Protein AF-A0A957M998-F1 (afdb_monomer_lite)

Foldseek 3Di:
DVVLLVVVCVVVVHDSVVLPNPQQVVQCQVQVDQDLVSSCVRPRQDPVSSVVCVVVSNVVSVCVVPDDDDPDDPPCPPVLVVDDPLLNLLLVLVQVVLVVVCVVVVHDSVVLPNSVLSSVCSVQLDQDLVSNCVSVRCDDVSSVVCVVVSNVSSVVSNVD

Structure (mmCIF, N/CA/C/O backbone):
data_AF-A0A957M998-F1
#
_entry.id   AF-A0A957M998-F1
#
loop_
_atom_site.group_PDB
_atom_site.id
_atom_site.type_symbol
_atom_site.label_atom_id
_atom_site.label_alt_id
_atom_site.label_comp_id
_atom_site.label_asym_id
_atom_site.label_entity_id
_atom_site.label_seq_id
_atom_site.pdbx_PDB_ins_code
_atom_site.Cartn_x
_atom_site.Cartn_y
_atom_site.Cartn_z
_atom_site.occupancy
_atom_site.B_iso_or_equiv
_atom_site.auth_seq_id
_atom_site.auth_comp_id
_atom_site.auth_asym_id
_atom_site.auth_atom_id
_atom_site.pdbx_PDB_model_num
ATOM 1 N N . LEU A 1 1 ? 14.615 0.136 -16.351 1.00 92.56 1 LEU A N 1
ATOM 2 C CA . LEU A 1 1 ? 13.399 -0.243 -17.116 1.00 92.56 1 LEU A CA 1
ATOM 3 C C . LEU A 1 1 ? 12.172 0.628 -16.826 1.00 92.56 1 LEU A C 1
ATOM 5 O O . LEU A 1 1 ? 11.751 1.322 -17.742 1.00 92.56 1 LEU A O 1
ATOM 9 N N . TRP A 1 2 ? 11.621 0.657 -15.602 1.00 93.75 2 TRP A N 1
ATOM 10 C CA . TRP A 1 2 ? 10.429 1.475 -15.283 1.00 93.75 2 TRP A CA 1
ATOM 11 C C . TRP A 1 2 ? 10.592 2.957 -15.665 1.00 93.75 2 TRP A C 1
ATOM 13 O O . TRP A 1 2 ? 9.816 3.468 -16.463 1.00 93.75 2 TRP A O 1
ATOM 23 N N . GLN A 1 3 ? 11.676 3.605 -15.216 1.00 93.56 3 GLN A N 1
ATOM 24 C CA . GLN A 1 3 ? 11.962 5.016 -15.534 1.00 93.56 3 GLN A CA 1
ATOM 25 C C . GLN A 1 3 ? 12.003 5.298 -17.045 1.00 93.56 3 GLN A C 1
ATOM 27 O O . GLN A 1 3 ? 11.470 6.301 -17.503 1.00 93.56 3 GLN A O 1
ATOM 32 N N . TRP A 1 4 ? 12.606 4.395 -17.827 1.00 95.62 4 TRP A N 1
ATOM 33 C CA . TRP A 1 4 ? 12.659 4.522 -19.285 1.00 95.62 4 TRP A CA 1
ATOM 34 C C . TRP A 1 4 ? 11.256 4.496 -19.906 1.00 95.62 4 TRP A C 1
ATOM 36 O O . TRP A 1 4 ? 10.968 5.291 -20.804 1.00 95.62 4 TRP A O 1
ATOM 46 N N . ARG A 1 5 ? 10.379 3.604 -19.428 1.00 97.38 5 ARG A N 1
ATOM 47 C CA . ARG A 1 5 ? 8.998 3.525 -19.908 1.00 97.38 5 ARG A CA 1
ATOM 48 C C . ARG A 1 5 ? 8.241 4.806 -19.589 1.00 97.38 5 ARG A C 1
ATOM 50 O O . ARG A 1 5 ? 7.596 5.332 -20.487 1.00 97.38 5 ARG A O 1
ATOM 57 N N . GLU A 1 6 ? 8.341 5.297 -18.354 1.00 96.94 6 GLU A N 1
ATOM 58 C CA . GLU A 1 6 ? 7.680 6.534 -17.922 1.00 96.94 6 GLU A CA 1
ATOM 59 C C . GLU A 1 6 ? 8.109 7.727 -18.777 1.00 96.94 6 GLU A C 1
ATOM 61 O O . GLU A 1 6 ? 7.265 8.480 -19.254 1.00 96.94 6 GLU A O 1
ATOM 66 N N . GLU A 1 7 ? 9.410 7.864 -19.038 1.00 97.06 7 GLU A N 1
ATOM 67 C CA . GLU A 1 7 ? 9.924 8.937 -19.888 1.00 97.06 7 GLU A CA 1
ATOM 68 C C . GLU A 1 7 ? 9.436 8.797 -21.333 1.00 97.06 7 GLU A C 1
ATOM 70 O O . GLU A 1 7 ? 8.888 9.735 -21.900 1.00 97.06 7 GLU A O 1
ATOM 75 N N . THR A 1 8 ? 9.531 7.595 -21.907 1.00 97.00 8 THR A N 1
ATOM 76 C CA . THR A 1 8 ? 9.065 7.326 -23.278 1.00 97.00 8 THR A CA 1
ATOM 77 C C . THR A 1 8 ? 7.563 7.580 -23.431 1.00 97.00 8 THR A C 1
ATOM 79 O O . THR A 1 8 ? 7.115 8.067 -24.467 1.00 97.00 8 THR A O 1
ATOM 82 N N . ALA A 1 9 ? 6.776 7.224 -22.417 1.00 97.19 9 ALA A N 1
ATOM 83 C CA . ALA A 1 9 ? 5.334 7.417 -22.379 1.00 97.19 9 ALA A CA 1
ATOM 84 C C . ALA A 1 9 ? 4.974 8.903 -22.307 1.00 97.19 9 ALA A C 1
ATOM 86 O O . ALA A 1 9 ? 4.155 9.367 -23.098 1.00 97.19 9 ALA A O 1
ATOM 87 N N . ARG A 1 10 ? 5.661 9.646 -21.430 1.00 97.56 10 ARG A N 1
ATOM 88 C CA . ARG A 1 10 ? 5.540 11.100 -21.290 1.00 97.56 10 ARG A CA 1
ATOM 89 C C . ARG A 1 10 ? 5.903 11.823 -22.581 1.00 97.56 10 ARG A C 1
ATOM 91 O O . ARG A 1 10 ? 5.113 12.626 -23.058 1.00 97.56 10 ARG A O 1
ATOM 98 N N . SER A 1 11 ? 7.053 11.510 -23.184 1.00 96.81 11 SER A N 1
ATOM 99 C CA . SER A 1 11 ? 7.473 12.134 -24.448 1.00 96.81 11 SER A CA 1
ATOM 100 C C . SER A 1 11 ? 6.518 11.826 -25.607 1.00 96.81 11 SER A C 1
ATOM 102 O O . SER A 1 11 ? 6.421 12.604 -26.548 1.00 96.81 11 SER A O 1
ATOM 104 N N . ALA A 1 12 ? 5.835 10.679 -25.562 1.00 93.62 12 ALA A N 1
ATOM 105 C CA . ALA A 1 12 ? 4.876 10.254 -26.578 1.00 93.62 12 ALA A CA 1
ATOM 106 C C . ALA A 1 12 ? 3.417 10.615 -26.240 1.00 93.62 12 ALA A C 1
ATOM 108 O O . ALA A 1 12 ? 2.525 10.106 -26.921 1.00 93.62 12 ALA A O 1
ATOM 109 N N . ASP A 1 13 ? 3.190 11.411 -25.188 1.00 96.69 13 ASP A N 1
ATOM 110 C CA . ASP A 1 13 ? 1.878 11.828 -24.677 1.00 96.69 13 ASP A CA 1
ATOM 111 C C . ASP A 1 13 ? 0.853 10.684 -24.619 1.00 96.69 13 ASP A C 1
ATOM 113 O O . ASP A 1 13 ? -0.230 10.709 -25.209 1.00 96.69 13 ASP A O 1
ATOM 117 N N . ARG A 1 14 ? 1.240 9.581 -23.969 1.00 96.00 14 ARG A N 1
ATOM 118 C CA . ARG A 1 14 ? 0.375 8.404 -23.859 1.00 96.00 14 ARG A CA 1
ATOM 119 C C . ARG A 1 14 ? 0.604 7.626 -22.571 1.00 96.00 14 ARG A C 1
ATOM 121 O O . ARG A 1 14 ? 1.704 7.656 -22.028 1.00 96.00 14 ARG A O 1
ATOM 128 N N . PRO A 1 15 ? -0.391 6.843 -22.117 1.00 96.81 15 PRO A N 1
ATOM 129 C CA . PRO A 1 15 ? -0.233 6.000 -20.940 1.00 96.81 15 PRO A CA 1
ATOM 130 C C . PRO A 1 15 ? 0.946 5.010 -21.057 1.00 96.81 15 PRO A C 1
ATOM 132 O O . PRO A 1 15 ? 1.129 4.420 -22.131 1.00 96.81 15 PRO A O 1
ATOM 135 N N . PRO A 1 16 ? 1.693 4.740 -19.965 1.00 96.69 16 PRO A N 1
ATOM 136 C CA . PRO A 1 16 ? 2.875 3.870 -19.984 1.00 96.69 16 PRO A CA 1
ATOM 137 C C . PRO A 1 16 ? 2.649 2.468 -20.552 1.00 96.69 16 PRO A C 1
ATOM 139 O O . PRO A 1 16 ? 3.480 1.971 -21.315 1.00 96.69 16 PRO A O 1
ATOM 142 N N . PHE A 1 17 ? 1.500 1.849 -20.270 1.00 94.56 17 PHE A N 1
ATOM 143 C CA . PHE A 1 17 ? 1.175 0.509 -20.771 1.00 94.56 17 PHE A CA 1
ATOM 144 C C . PHE A 1 17 ? 1.085 0.440 -22.309 1.00 94.56 17 PHE A C 1
ATOM 146 O O . PHE A 1 17 ? 1.323 -0.613 -22.892 1.00 94.56 17 PHE A O 1
ATOM 153 N N . LYS A 1 18 ? 0.828 1.566 -22.999 1.00 93.56 18 LYS A N 1
ATOM 154 C CA . LYS A 1 18 ? 0.861 1.633 -24.474 1.00 93.56 18 LYS A CA 1
ATOM 155 C C . LYS A 1 18 ? 2.283 1.643 -25.050 1.00 93.56 18 LYS A C 1
ATOM 157 O O . LYS A 1 18 ? 2.447 1.484 -26.263 1.00 93.56 18 LYS A O 1
ATOM 162 N N . VAL A 1 19 ? 3.308 1.860 -24.222 1.00 95.81 19 VAL A N 1
ATOM 163 C CA . VAL A 1 19 ? 4.717 1.678 -24.601 1.00 95.81 19 VAL A CA 1
ATOM 164 C C . VAL A 1 19 ? 5.073 0.204 -24.496 1.00 95.81 19 VAL A C 1
ATOM 166 O O . VAL A 1 19 ? 5.346 -0.421 -25.520 1.00 95.81 19 VAL A O 1
ATOM 169 N N . VAL A 1 20 ? 5.006 -0.341 -23.281 1.00 96.19 20 VAL A N 1
ATOM 170 C CA . VAL A 1 20 ? 5.103 -1.772 -22.966 1.00 96.19 20 VAL A CA 1
ATOM 171 C C . VAL A 1 20 ? 4.341 -2.072 -21.672 1.00 96.19 20 VAL A C 1
ATOM 173 O O . VAL A 1 20 ? 4.329 -1.256 -20.746 1.00 96.19 20 VAL A O 1
ATOM 176 N N . ASN A 1 21 ? 3.737 -3.257 -21.590 1.00 95.69 21 ASN A N 1
ATOM 177 C CA . ASN A 1 21 ? 3.014 -3.706 -20.398 1.00 95.69 21 ASN A CA 1
ATOM 178 C C . ASN A 1 21 ? 3.962 -4.035 -19.235 1.00 95.69 21 ASN A C 1
ATOM 180 O O . ASN A 1 21 ? 5.147 -4.306 -19.438 1.00 95.69 21 ASN A O 1
ATOM 184 N N . ASP A 1 22 ? 3.422 -4.054 -18.014 1.00 96.50 22 ASP A N 1
ATOM 185 C CA . ASP A 1 22 ? 4.179 -4.404 -16.804 1.00 96.50 22 ASP A CA 1
ATOM 186 C C . ASP A 1 22 ? 4.787 -5.810 -16.889 1.00 96.50 22 ASP A C 1
ATOM 188 O O . ASP A 1 22 ? 5.946 -5.998 -16.526 1.00 96.50 22 ASP A O 1
ATOM 192 N N . SER A 1 23 ? 4.060 -6.779 -17.455 1.00 96.25 23 SER A N 1
ATOM 193 C CA . SER A 1 23 ? 4.560 -8.146 -17.655 1.00 96.25 23 SER A CA 1
ATOM 194 C C . SER A 1 23 ? 5.835 -8.189 -18.497 1.00 96.25 23 SER A C 1
ATOM 196 O O . SER A 1 23 ? 6.754 -8.937 -18.184 1.00 96.25 23 SER A O 1
ATOM 198 N N . VAL A 1 24 ? 5.934 -7.334 -19.515 1.00 96.94 24 VAL A N 1
ATOM 199 C CA . VAL A 1 24 ? 7.122 -7.230 -20.370 1.00 96.94 24 VAL A CA 1
ATOM 200 C C . VAL A 1 24 ? 8.290 -6.609 -19.605 1.00 96.94 24 VAL A C 1
ATOM 202 O O . VAL A 1 24 ? 9.426 -7.049 -19.762 1.00 96.94 24 VAL A O 1
ATOM 205 N N . LEU A 1 25 ? 8.036 -5.615 -18.743 1.00 96.56 25 LEU A N 1
ATOM 206 C CA . LEU A 1 25 ? 9.075 -5.063 -17.865 1.00 96.56 25 LEU A CA 1
ATOM 207 C C . LEU A 1 25 ? 9.631 -6.129 -16.913 1.00 96.56 25 LEU A C 1
ATOM 209 O O . LEU A 1 25 ? 10.849 -6.216 -16.741 1.00 96.56 25 LEU A O 1
ATOM 213 N N . VAL A 1 26 ? 8.752 -6.938 -16.317 1.00 95.94 26 VAL A N 1
ATOM 214 C CA . VAL A 1 26 ? 9.135 -8.044 -15.428 1.00 95.94 26 VAL A CA 1
ATOM 215 C C . VAL A 1 26 ? 9.929 -9.097 -16.199 1.00 95.94 26 VAL A C 1
ATOM 217 O O . VAL A 1 26 ? 11.036 -9.430 -15.783 1.00 95.94 26 VAL A O 1
ATOM 220 N N . ALA A 1 27 ? 9.431 -9.535 -17.357 1.00 96.75 27 ALA A N 1
ATOM 221 C CA . ALA A 1 27 ? 10.098 -10.527 -18.195 1.00 96.75 27 ALA A CA 1
ATOM 222 C C . ALA A 1 27 ? 11.495 -10.062 -18.635 1.00 96.75 27 ALA A C 1
ATOM 224 O O . ALA A 1 27 ? 12.464 -10.788 -18.464 1.00 96.75 27 ALA A O 1
ATOM 225 N N . MET A 1 28 ? 11.654 -8.815 -19.098 1.00 96.44 28 MET A N 1
ATOM 226 C CA . MET A 1 28 ? 12.985 -8.274 -19.419 1.00 96.44 28 MET A CA 1
ATOM 227 C C . MET A 1 28 ? 13.914 -8.223 -18.197 1.00 96.44 28 MET A C 1
ATOM 229 O O . MET A 1 28 ? 15.120 -8.407 -18.338 1.00 96.44 28 MET A O 1
ATOM 233 N N . THR A 1 29 ? 13.377 -7.962 -17.002 1.00 94.38 29 THR A N 1
ATOM 234 C CA . THR A 1 29 ? 14.173 -7.930 -15.764 1.00 94.38 29 THR A CA 1
ATOM 235 C C . THR A 1 29 ? 14.666 -9.323 -15.367 1.00 94.38 29 THR A C 1
ATOM 237 O O . THR A 1 29 ? 15.776 -9.443 -14.851 1.00 94.38 29 THR A O 1
ATOM 240 N N . GLN A 1 30 ? 13.863 -10.360 -15.611 1.00 94.94 30 GLN A N 1
ATOM 241 C CA . GLN A 1 30 ? 14.204 -11.755 -15.324 1.00 94.94 30 GLN A CA 1
ATOM 242 C C . GLN A 1 30 ? 15.153 -12.338 -16.379 1.00 94.94 30 GLN A C 1
ATOM 244 O O . GLN A 1 30 ? 16.212 -12.847 -16.030 1.00 94.94 30 GLN A O 1
ATOM 249 N N . GLU A 1 31 ? 14.807 -12.198 -17.659 1.00 95.81 31 GLU A N 1
ATOM 250 C CA . GLU A 1 31 ? 15.538 -12.795 -18.786 1.00 95.81 31 GLU A CA 1
ATOM 251 C C . GLU A 1 31 ? 16.809 -12.021 -19.168 1.00 95.81 31 GLU A C 1
ATOM 253 O O . GLU A 1 31 ? 17.679 -12.541 -19.861 1.00 95.81 31 GLU A O 1
ATOM 258 N N . GLN A 1 32 ? 16.932 -10.760 -18.735 1.00 95.44 32 GLN A N 1
ATOM 259 C CA . GLN A 1 32 ? 18.122 -9.921 -18.927 1.00 95.44 32 GLN A CA 1
ATOM 260 C C . GLN A 1 32 ? 18.672 -9.916 -20.373 1.00 95.44 32 GLN A C 1
ATOM 262 O O . GLN A 1 32 ? 19.878 -10.112 -20.573 1.00 95.44 32 GLN A O 1
ATOM 267 N N . PRO A 1 33 ? 17.841 -9.650 -21.402 1.00 97.25 33 PRO A N 1
ATOM 268 C CA . PRO A 1 33 ? 18.279 -9.726 -22.790 1.00 97.25 33 PRO A CA 1
ATOM 269 C C . PRO A 1 33 ? 19.408 -8.729 -23.086 1.00 97.25 33 PRO A C 1
ATOM 271 O O . PRO A 1 33 ? 19.436 -7.607 -22.576 1.00 97.25 33 PRO A O 1
ATOM 274 N N . GLN A 1 34 ? 20.347 -9.159 -23.929 1.00 96.81 34 GLN A N 1
ATOM 275 C CA . GLN A 1 34 ? 21.544 -8.392 -24.310 1.00 96.81 34 GLN A CA 1
ATOM 276 C C . GLN A 1 34 ? 21.521 -7.924 -25.762 1.00 96.81 34 GLN A C 1
ATOM 278 O O . GLN A 1 34 ? 22.324 -7.092 -26.174 1.00 96.81 34 GLN A O 1
ATOM 283 N N . THR A 1 35 ? 20.615 -8.485 -26.556 1.00 97.75 35 THR A N 1
ATOM 284 C CA . THR A 1 35 ? 20.550 -8.276 -27.997 1.00 97.75 35 THR A CA 1
ATOM 285 C C . THR A 1 35 ? 19.111 -8.023 -28.422 1.00 97.75 35 THR A C 1
ATOM 287 O O . THR A 1 35 ? 18.159 -8.375 -27.721 1.00 97.75 35 THR A O 1
ATOM 290 N N . LEU A 1 36 ? 18.938 -7.413 -29.596 1.00 97.50 36 LEU A N 1
ATOM 291 C CA . LEU A 1 36 ? 17.609 -7.221 -30.180 1.00 97.50 36 LEU A CA 1
ATOM 292 C C . LEU A 1 36 ? 16.926 -8.563 -30.470 1.00 97.50 36 LEU A C 1
ATOM 294 O O . LEU A 1 36 ? 15.707 -8.659 -30.377 1.00 97.50 36 LEU A O 1
ATOM 298 N N . ASP A 1 37 ? 17.691 -9.602 -30.803 1.00 97.38 37 ASP A N 1
ATOM 299 C CA . ASP A 1 37 ? 17.150 -10.945 -31.028 1.00 97.38 37 ASP A CA 1
ATOM 300 C C . ASP A 1 37 ? 16.658 -11.567 -29.720 1.00 97.38 37 ASP A C 1
ATOM 302 O O . ASP A 1 37 ? 15.548 -12.086 -29.683 1.00 97.38 37 ASP A O 1
ATOM 306 N N . ALA A 1 38 ? 17.400 -11.402 -28.619 1.00 97.12 38 ALA A N 1
ATOM 307 C CA . ALA A 1 38 ? 16.942 -11.823 -27.297 1.00 97.12 38 ALA A CA 1
ATOM 308 C C . ALA A 1 38 ? 15.680 -11.062 -26.851 1.00 97.12 38 ALA A C 1
ATOM 310 O O . ALA A 1 38 ? 14.790 -11.650 -26.244 1.00 97.12 38 ALA A O 1
ATOM 311 N N . LEU A 1 39 ? 15.548 -9.775 -27.200 1.00 97.38 39 LEU A N 1
ATOM 312 C CA . LEU A 1 39 ? 14.317 -9.021 -26.937 1.00 97.38 39 LEU A CA 1
ATOM 313 C C . LEU A 1 39 ? 13.103 -9.589 -27.681 1.00 97.38 39 LEU A C 1
ATOM 315 O O . LEU A 1 39 ? 12.012 -9.595 -27.121 1.00 97.38 39 LEU A O 1
ATOM 319 N N . ARG A 1 40 ? 13.269 -10.095 -28.909 1.00 96.75 40 ARG A N 1
ATOM 320 C CA . ARG A 1 40 ? 12.160 -10.704 -29.672 1.00 96.75 40 ARG A CA 1
ATOM 321 C C . ARG A 1 40 ? 11.626 -11.989 -29.040 1.00 96.75 40 ARG A C 1
ATOM 323 O O . ARG A 1 40 ? 10.507 -12.383 -29.346 1.00 96.75 40 ARG A O 1
ATOM 330 N N . LEU A 1 41 ? 12.397 -12.625 -28.158 1.00 96.81 41 LEU A N 1
ATOM 331 C CA . LEU A 1 41 ? 11.966 -13.813 -27.418 1.00 96.81 41 LEU A CA 1
ATOM 332 C C . LEU A 1 41 ? 11.117 -13.468 -26.183 1.00 96.81 41 LEU A C 1
ATOM 334 O O . LEU A 1 41 ? 10.491 -14.355 -25.606 1.00 96.81 41 LEU A O 1
ATOM 338 N N . ILE A 1 42 ? 11.064 -12.194 -25.776 1.00 97.31 42 IL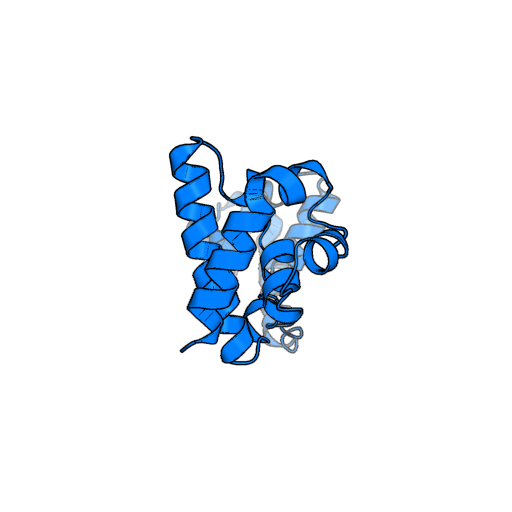E A N 1
ATOM 339 C CA . ILE A 1 42 ? 10.280 -11.761 -24.619 1.00 97.31 42 ILE A CA 1
ATOM 340 C C . ILE A 1 42 ? 8.789 -11.813 -24.954 1.00 97.31 42 ILE A C 1
ATOM 342 O O . ILE A 1 42 ? 8.286 -11.061 -25.794 1.00 97.31 42 ILE A O 1
ATOM 346 N N . GLN A 1 43 ? 8.057 -12.677 -24.250 1.00 93.25 43 GLN A N 1
ATOM 347 C CA . GLN A 1 43 ? 6.615 -12.811 -24.437 1.00 93.25 43 GLN A CA 1
ATOM 348 C C . GLN A 1 43 ? 5.887 -11.483 -24.189 1.00 93.25 43 GLN A C 1
ATOM 350 O O . GLN A 1 43 ? 6.121 -10.784 -23.203 1.00 93.25 43 GLN A O 1
ATOM 355 N N . GLY A 1 44 ? 4.972 -11.138 -25.098 1.00 92.44 44 GLY A N 1
ATOM 356 C CA . GLY A 1 44 ? 4.201 -9.894 -25.038 1.00 92.44 44 GLY A CA 1
ATOM 357 C C . GLY A 1 44 ? 4.908 -8.668 -25.626 1.00 92.44 44 GLY A C 1
ATOM 358 O O . GLY A 1 44 ? 4.312 -7.589 -25.632 1.00 92.44 44 GLY A O 1
ATOM 359 N N . LEU A 1 45 ? 6.132 -8.812 -26.146 1.00 95.25 45 LEU A N 1
ATOM 360 C CA . LEU A 1 45 ? 6.823 -7.763 -26.889 1.00 95.25 45 LEU A CA 1
ATOM 361 C C . LEU A 1 45 ? 6.692 -8.002 -28.401 1.00 95.25 45 LEU A C 1
ATOM 363 O O . LEU A 1 45 ? 7.123 -9.024 -28.922 1.00 95.25 45 LEU A O 1
ATOM 367 N N . SER A 1 46 ? 6.089 -7.054 -29.121 1.00 94.50 46 SER A N 1
ATOM 368 C CA . SER A 1 46 ? 5.948 -7.148 -30.582 1.00 94.50 46 SER A CA 1
ATOM 369 C C . SER A 1 46 ? 7.221 -6.727 -31.322 1.00 94.50 46 SER A C 1
ATOM 371 O O . SER A 1 46 ? 7.960 -5.850 -30.866 1.00 94.50 46 SER A O 1
ATOM 373 N N . ASP A 1 47 ? 7.417 -7.247 -32.536 1.00 95.06 47 ASP A N 1
ATOM 374 C CA . ASP A 1 47 ? 8.519 -6.837 -33.419 1.00 95.06 47 ASP A CA 1
ATOM 375 C C . ASP A 1 47 ? 8.550 -5.327 -33.682 1.00 95.06 47 ASP A C 1
ATOM 377 O O . ASP A 1 47 ? 9.622 -4.726 -33.776 1.00 95.06 47 ASP A O 1
ATOM 381 N N . LEU A 1 48 ? 7.382 -4.683 -33.773 1.00 94.19 48 LEU A N 1
ATOM 382 C CA . LEU A 1 48 ? 7.295 -3.232 -33.930 1.00 94.19 48 LEU A CA 1
ATOM 383 C C . LEU A 1 48 ? 7.864 -2.506 -32.705 1.00 94.19 48 LEU A C 1
ATOM 385 O O . LEU A 1 48 ? 8.587 -1.523 -32.857 1.00 94.19 48 LEU A O 1
ATOM 389 N N . GLN A 1 49 ? 7.568 -2.988 -31.495 1.00 95.31 49 GLN A N 1
ATOM 390 C CA . GLN A 1 49 ? 8.126 -2.423 -30.267 1.00 95.31 49 GLN A CA 1
ATOM 391 C C . GLN A 1 49 ? 9.634 -2.668 -30.176 1.00 95.31 49 GLN A C 1
ATOM 393 O O . GLN A 1 49 ? 10.353 -1.742 -29.810 1.00 95.31 49 GLN A O 1
ATOM 398 N N . VAL A 1 50 ? 10.136 -3.843 -30.575 1.00 97.19 50 VAL A N 1
ATOM 399 C CA . VAL A 1 50 ? 11.587 -4.107 -30.628 1.00 97.19 50 VAL A CA 1
ATOM 400 C C . VAL A 1 50 ? 12.275 -3.172 -31.621 1.00 97.19 50 VAL A C 1
ATOM 402 O O . VAL A 1 50 ? 13.284 -2.556 -31.288 1.00 97.19 50 VAL A O 1
ATOM 405 N N . ARG A 1 51 ? 11.713 -2.984 -32.819 1.00 96.62 51 ARG A N 1
ATOM 406 C CA . ARG A 1 51 ? 12.258 -2.043 -33.812 1.00 96.62 51 ARG A CA 1
ATOM 407 C C . ARG A 1 51 ? 12.241 -0.600 -33.311 1.00 96.62 51 ARG A C 1
ATOM 409 O O . ARG A 1 51 ? 13.205 0.128 -33.517 1.00 96.62 51 ARG A O 1
ATOM 416 N N . ARG A 1 52 ? 11.153 -0.183 -32.657 1.00 95.62 52 ARG A N 1
ATOM 417 C CA . ARG A 1 52 ? 10.954 1.204 -32.212 1.00 95.62 52 ARG A CA 1
ATOM 418 C C . ARG A 1 52 ? 11.740 1.554 -30.950 1.00 95.62 52 ARG A C 1
ATOM 420 O O . ARG A 1 52 ? 12.174 2.692 -30.808 1.00 95.62 52 ARG A O 1
ATOM 427 N N . TYR A 1 53 ? 11.895 0.603 -30.033 1.00 96.75 53 TYR A N 1
ATOM 428 C CA . TYR A 1 53 ? 12.376 0.858 -28.675 1.00 96.75 53 TYR A CA 1
ATOM 429 C C . TYR A 1 53 ? 13.508 -0.063 -28.215 1.00 96.75 53 TYR A C 1
ATOM 431 O O . TYR A 1 53 ? 14.080 0.188 -27.157 1.00 96.75 53 TYR A O 1
ATOM 439 N N . GLY A 1 54 ? 13.872 -1.095 -28.979 1.00 96.94 54 GLY A N 1
ATOM 440 C CA . GLY A 1 54 ? 14.784 -2.150 -28.532 1.00 96.94 54 GLY A CA 1
ATOM 441 C C . GLY A 1 54 ? 16.140 -1.633 -28.057 1.00 96.94 54 GLY A C 1
ATOM 442 O O . GLY A 1 54 ? 16.584 -1.993 -26.973 1.00 96.94 54 GLY A O 1
ATOM 443 N N . ASN A 1 55 ? 16.754 -0.693 -28.782 1.00 97.94 55 ASN A N 1
ATOM 444 C CA . ASN A 1 55 ? 18.018 -0.082 -28.346 1.00 97.94 55 ASN A CA 1
ATOM 445 C C . ASN A 1 55 ? 17.882 0.672 -27.012 1.00 97.94 55 ASN A C 1
ATOM 447 O O . ASN A 1 55 ? 18.784 0.634 -26.177 1.00 97.94 55 ASN A O 1
ATOM 451 N N . ALA A 1 56 ? 16.750 1.345 -26.789 1.00 97.44 56 ALA A N 1
ATOM 452 C CA . ALA A 1 56 ? 16.487 2.051 -25.540 1.00 97.44 56 ALA A CA 1
ATOM 453 C C . ALA A 1 56 ? 16.201 1.076 -24.383 1.00 97.44 56 ALA A C 1
ATOM 455 O O . ALA A 1 56 ? 16.654 1.310 -23.265 1.00 97.44 56 ALA A O 1
ATOM 456 N N . MET A 1 57 ? 15.526 -0.044 -24.661 1.00 97.81 57 MET A N 1
ATOM 457 C CA . MET A 1 57 ? 15.306 -1.132 -23.701 1.00 97.81 57 MET A CA 1
ATOM 458 C C . MET A 1 57 ? 16.628 -1.773 -23.267 1.00 97.81 57 MET A C 1
ATOM 460 O O . MET A 1 57 ? 16.874 -1.882 -22.068 1.00 97.81 57 MET A O 1
ATOM 464 N N . LEU A 1 58 ? 17.501 -2.129 -24.220 1.00 97.75 58 LEU A N 1
ATOM 465 C CA . LEU A 1 58 ? 18.826 -2.694 -23.934 1.00 97.75 58 LEU A CA 1
ATOM 466 C C . LEU A 1 58 ? 19.676 -1.726 -23.109 1.00 97.75 58 LEU A C 1
ATOM 468 O O . LEU A 1 58 ? 20.250 -2.118 -22.097 1.00 97.75 58 LEU A O 1
ATOM 472 N N . ARG A 1 59 ? 19.677 -0.435 -23.465 1.00 96.44 59 ARG A N 1
ATOM 473 C CA . ARG A 1 59 ? 20.355 0.599 -22.669 1.00 96.44 59 ARG A CA 1
ATOM 474 C C . ARG A 1 59 ? 19.788 0.690 -21.248 1.00 96.44 59 ARG A C 1
ATOM 476 O O . ARG A 1 59 ? 20.539 0.810 -20.287 1.00 96.44 59 ARG A O 1
ATOM 483 N N . ALA A 1 60 ? 18.467 0.636 -21.094 1.00 95.69 60 ALA A N 1
ATOM 484 C CA . ALA A 1 60 ? 17.819 0.706 -19.786 1.00 95.69 60 ALA A CA 1
ATOM 485 C C . ALA A 1 60 ? 18.061 -0.541 -18.914 1.00 95.69 60 ALA A C 1
ATOM 487 O O . ALA A 1 60 ? 17.965 -0.435 -17.688 1.00 95.69 60 ALA A O 1
ATOM 488 N N . LEU A 1 61 ? 18.331 -1.698 -19.526 1.00 95.88 61 LEU A N 1
ATOM 489 C CA . LEU A 1 61 ? 18.774 -2.919 -18.850 1.00 95.88 61 LEU A CA 1
ATOM 490 C C . LEU A 1 61 ? 20.233 -2.805 -18.410 1.00 95.8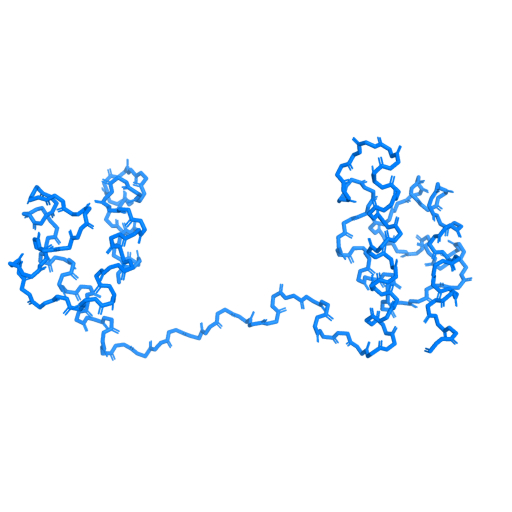8 61 LEU A C 1
ATOM 492 O O . LEU A 1 61 ? 20.530 -3.069 -17.250 1.00 95.88 61 LEU A O 1
ATOM 496 N N . ASP A 1 62 ? 21.111 -2.333 -19.293 1.00 94.81 62 ASP A N 1
ATOM 497 C CA . ASP A 1 62 ? 22.533 -2.136 -19.001 1.00 94.81 62 ASP A CA 1
ATOM 498 C C . ASP A 1 62 ? 22.763 -1.156 -17.835 1.00 94.81 62 ASP A C 1
ATOM 500 O O . ASP A 1 62 ? 23.430 -1.481 -16.849 1.00 94.81 62 ASP A O 1
ATOM 504 N N . ILE A 1 63 ? 22.077 -0.006 -17.860 1.00 92.38 63 ILE A N 1
ATOM 505 C CA . ILE A 1 63 ? 2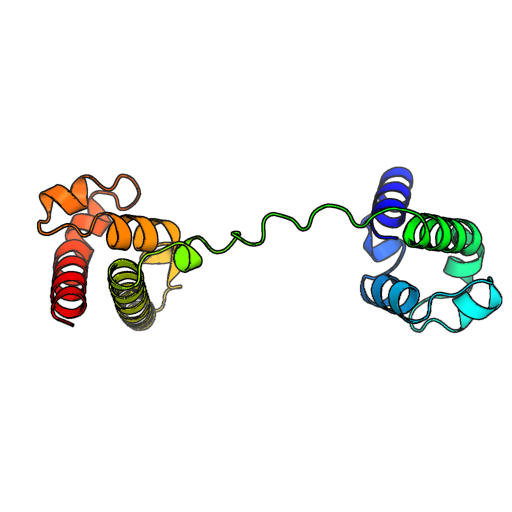2.063 0.947 -16.737 1.00 92.38 63 ILE A CA 1
ATOM 506 C C . ILE A 1 63 ? 21.553 0.276 -15.453 1.00 92.38 63 ILE A C 1
ATOM 508 O O . ILE A 1 63 ? 22.071 0.522 -14.368 1.00 92.38 63 ILE A O 1
ATOM 512 N N . GLY A 1 64 ? 20.524 -0.569 -15.555 1.00 90.81 64 GLY A N 1
ATOM 513 C CA . GLY A 1 64 ? 19.932 -1.249 -14.403 1.00 90.81 64 GLY A CA 1
ATOM 514 C C . GLY A 1 64 ? 20.868 -2.248 -13.718 1.00 90.81 64 GLY A C 1
ATOM 515 O O . GLY A 1 64 ? 20.701 -2.486 -12.528 1.00 90.81 64 GLY A O 1
ATOM 516 N N . ARG A 1 65 ? 21.851 -2.807 -14.435 1.00 90.56 65 ARG A N 1
ATOM 517 C CA . ARG A 1 65 ? 22.833 -3.753 -13.874 1.00 90.56 65 ARG A CA 1
ATOM 518 C C . ARG A 1 65 ? 23.954 -3.076 -13.108 1.00 90.56 65 ARG A C 1
ATOM 520 O O . ARG A 1 65 ? 24.509 -3.663 -12.189 1.00 90.56 65 ARG A O 1
ATOM 527 N N . THR A 1 66 ? 24.313 -1.871 -13.531 1.00 87.12 66 THR A N 1
ATOM 528 C CA . THR A 1 66 ? 25.452 -1.125 -12.985 1.00 87.12 66 THR A CA 1
ATOM 529 C C . THR A 1 66 ? 25.035 -0.148 -11.893 1.00 87.12 66 THR A C 1
ATOM 531 O O . THR A 1 66 ? 25.848 0.227 -11.050 1.00 87.12 66 THR A O 1
ATOM 534 N N . ARG A 1 67 ? 23.765 0.267 -11.878 1.00 86.44 67 ARG A N 1
ATOM 535 C CA . ARG A 1 67 ? 23.246 1.204 -10.885 1.00 86.44 67 ARG A CA 1
ATOM 536 C C . ARG A 1 67 ? 22.974 0.492 -9.552 1.00 86.44 67 ARG A C 1
ATOM 538 O O . ARG A 1 67 ? 22.344 -0.565 -9.560 1.00 86.44 67 ARG A O 1
ATOM 545 N N . PRO A 1 68 ? 23.360 1.080 -8.402 1.00 83.56 68 PRO A N 1
ATOM 546 C CA . PRO A 1 68 ? 22.928 0.565 -7.108 1.00 83.56 68 PRO A CA 1
ATOM 547 C C . PRO A 1 68 ? 21.400 0.566 -7.032 1.00 83.56 68 PRO A C 1
ATOM 549 O O . PRO A 1 68 ? 20.743 1.474 -7.561 1.00 83.56 68 PRO A O 1
ATOM 552 N N . LEU A 1 69 ? 20.836 -0.448 -6.371 1.00 78.25 69 LEU A N 1
ATOM 553 C CA . LEU A 1 69 ? 19.401 -0.493 -6.116 1.00 78.25 69 LEU A CA 1
ATOM 554 C C . LEU A 1 69 ? 18.987 0.806 -5.409 1.00 78.25 69 LEU A C 1
ATOM 556 O O . LEU A 1 69 ? 19.669 1.219 -4.465 1.00 78.25 69 LEU A O 1
ATOM 560 N N . PRO A 1 70 ? 17.906 1.476 -5.856 1.00 77.88 70 PRO A N 1
ATOM 561 C CA . PRO A 1 70 ? 17.360 2.570 -5.072 1.00 77.88 70 PRO A CA 1
ATOM 562 C C . PRO A 1 70 ? 17.018 2.037 -3.675 1.00 77.88 70 PRO A C 1
ATOM 564 O O . PRO A 1 70 ? 16.680 0.852 -3.552 1.00 77.88 70 PRO A O 1
ATOM 567 N N . PRO A 1 71 ? 17.097 2.878 -2.628 1.00 78.81 71 PRO A N 1
ATOM 568 C CA . PRO A 1 71 ? 16.599 2.472 -1.326 1.00 78.81 71 PRO A CA 1
ATOM 569 C C . PRO A 1 71 ? 15.168 1.979 -1.514 1.00 78.81 71 PRO A C 1
ATOM 571 O O . PRO A 1 71 ? 14.376 2.605 -2.230 1.00 78.81 71 PRO A O 1
ATOM 574 N N . LEU A 1 72 ? 14.861 0.823 -0.925 1.00 72.56 72 LEU A N 1
ATOM 575 C CA . LEU A 1 72 ? 13.484 0.361 -0.890 1.00 72.56 72 LEU A CA 1
ATOM 576 C C . LEU A 1 72 ? 12.648 1.500 -0.291 1.00 72.56 72 LEU A C 1
ATOM 578 O O . LEU A 1 72 ? 13.096 2.111 0.685 1.00 72.56 72 LEU A O 1
ATOM 582 N N . PRO A 1 73 ? 11.474 1.829 -0.865 1.00 67.81 73 PRO A N 1
ATOM 583 C CA . PRO A 1 73 ? 10.548 2.711 -0.169 1.00 67.81 73 PRO A CA 1
ATOM 584 C C . PRO A 1 73 ? 10.372 2.153 1.243 1.00 67.81 73 PRO A C 1
ATOM 586 O O . PRO A 1 73 ? 10.256 0.933 1.375 1.00 67.81 73 PRO A O 1
ATOM 589 N N . ASN A 1 74 ? 10.448 3.018 2.264 1.00 63.78 74 ASN A N 1
ATOM 590 C CA . ASN A 1 74 ? 10.475 2.609 3.669 1.00 63.78 74 ASN A CA 1
ATOM 591 C C . ASN A 1 74 ? 9.493 1.449 3.894 1.00 63.78 74 ASN A C 1
ATOM 593 O O . ASN A 1 74 ? 8.275 1.603 3.751 1.00 63.78 74 ASN A O 1
ATOM 597 N N . GLY A 1 75 ? 10.051 0.269 4.187 1.00 49.44 75 GLY A N 1
ATOM 598 C CA . GLY A 1 75 ? 9.302 -0.975 4.390 1.00 49.44 75 GLY A CA 1
ATOM 599 C C . GLY A 1 75 ? 8.308 -0.892 5.553 1.00 49.44 75 GLY A C 1
ATOM 600 O O . GLY A 1 75 ? 7.434 -1.745 5.668 1.00 49.44 75 GLY A O 1
ATOM 601 N N . ASP A 1 76 ? 8.378 0.187 6.335 1.00 49.75 76 ASP A N 1
ATOM 602 C CA . ASP A 1 76 ? 7.465 0.587 7.411 1.00 49.75 76 ASP A CA 1
ATOM 603 C C . ASP A 1 76 ? 6.080 1.042 6.922 1.00 49.75 76 ASP A C 1
ATOM 605 O O . ASP A 1 76 ? 5.291 1.601 7.678 1.00 49.75 76 ASP A O 1
ATOM 609 N N . SER A 1 77 ? 5.732 0.805 5.656 1.00 55.81 77 SER A N 1
ATOM 610 C CA . SER A 1 77 ? 4.482 1.290 5.045 1.00 55.81 77 SER A CA 1
ATOM 611 C C . SER A 1 77 ? 3.200 0.658 5.628 1.00 55.81 77 SER A C 1
ATOM 613 O O . SER A 1 77 ? 2.099 0.918 5.140 1.00 55.81 77 SER A O 1
ATOM 615 N N . ARG A 1 78 ? 3.322 -0.175 6.668 1.00 60.97 78 ARG A N 1
ATOM 616 C CA . ARG A 1 78 ? 2.228 -0.701 7.487 1.00 60.97 78 ARG A CA 1
ATOM 617 C C . ARG A 1 78 ? 2.418 -0.226 8.931 1.00 60.97 78 ARG A C 1
ATOM 619 O O . ARG A 1 78 ? 3.185 -0.846 9.669 1.00 60.97 78 ARG A O 1
ATOM 626 N N . PRO A 1 79 ? 1.749 0.866 9.343 1.00 65.94 79 PRO A N 1
ATOM 627 C CA . PRO A 1 79 ? 1.960 1.463 10.662 1.00 65.94 79 PRO A CA 1
ATOM 628 C C . PRO A 1 79 ? 1.637 0.510 11.828 1.00 65.94 79 PRO A C 1
ATOM 630 O O . PRO A 1 79 ? 2.116 0.709 12.940 1.00 65.94 79 PRO A O 1
ATOM 633 N N . ASP A 1 80 ? 0.857 -0.548 11.582 1.00 69.12 80 ASP A N 1
ATOM 634 C CA . ASP A 1 80 ? 0.555 -1.612 12.541 1.00 69.12 80 ASP A CA 1
ATOM 635 C C . ASP A 1 80 ? 1.778 -2.442 12.945 1.00 69.12 80 ASP A C 1
ATOM 637 O O . ASP A 1 80 ? 1.839 -2.906 14.080 1.00 69.12 80 ASP A O 1
ATOM 641 N N . HIS A 1 81 ? 2.781 -2.589 12.075 1.00 69.75 81 HIS A N 1
ATOM 642 C CA . HIS A 1 81 ? 3.996 -3.353 12.391 1.00 69.75 81 HIS A CA 1
ATOM 643 C C . HIS A 1 81 ? 4.918 -2.641 13.395 1.00 69.75 81 HIS A C 1
ATOM 645 O O . HIS A 1 81 ? 5.791 -3.279 13.978 1.00 69.75 81 HIS A O 1
ATOM 651 N N . MET A 1 82 ? 4.720 -1.337 13.612 1.00 75.12 82 MET A N 1
ATOM 652 C CA . MET A 1 82 ? 5.456 -0.556 14.612 1.00 75.12 82 MET A CA 1
ATOM 653 C C . MET A 1 82 ? 4.783 -0.570 15.992 1.00 75.12 82 MET A C 1
ATOM 655 O O . MET A 1 82 ? 5.318 0.004 16.939 1.00 75.12 82 MET A O 1
ATOM 659 N N . LEU A 1 83 ? 3.603 -1.185 16.125 1.00 81.69 83 LEU A N 1
ATOM 660 C CA . LEU A 1 83 ? 2.906 -1.259 17.403 1.00 81.69 83 LEU A CA 1
ATOM 661 C C . LEU A 1 83 ? 3.590 -2.246 18.348 1.00 81.69 83 LEU A C 1
ATOM 663 O O . LEU A 1 83 ? 3.869 -3.391 17.994 1.00 81.69 83 LEU A O 1
ATOM 667 N N . GLU A 1 84 ? 3.758 -1.834 19.603 1.00 85.88 84 GLU A N 1
ATOM 668 C CA . GLU A 1 84 ? 4.081 -2.771 20.673 1.00 85.88 84 GLU A CA 1
ATOM 669 C C . GLU A 1 84 ? 2.978 -3.830 20.813 1.00 85.88 84 GLU A C 1
ATOM 671 O O . GLU A 1 84 ? 1.799 -3.573 20.553 1.00 85.88 84 GLU A O 1
ATOM 676 N N . LYS A 1 85 ? 3.345 -5.026 21.285 1.00 86.69 85 LYS A N 1
ATOM 677 C CA . LYS A 1 85 ? 2.443 -6.187 21.372 1.00 86.69 85 LYS A CA 1
ATOM 678 C C . LYS A 1 85 ? 1.077 -5.887 22.029 1.00 86.69 85 LYS A C 1
ATOM 680 O O . LYS A 1 85 ? 0.069 -6.343 21.486 1.00 86.69 85 LYS A O 1
ATOM 685 N N . PRO A 1 86 ? 0.979 -5.101 23.123 1.00 90.19 86 PRO A N 1
ATOM 686 C CA . PRO A 1 86 ? -0.319 -4.739 23.696 1.00 90.19 86 PRO A CA 1
ATOM 687 C C . PRO A 1 86 ? -1.180 -3.879 22.759 1.00 90.19 86 PRO A C 1
ATOM 689 O O . PRO A 1 86 ? -2.387 -4.092 22.657 1.00 90.19 86 PRO A O 1
ATOM 692 N N . ALA A 1 87 ? -0.574 -2.923 22.052 1.00 91.69 87 ALA A N 1
ATOM 693 C CA . ALA A 1 87 ? -1.276 -2.085 21.084 1.00 91.69 87 ALA A CA 1
ATOM 694 C C . ALA A 1 87 ? -1.694 -2.891 19.846 1.00 91.69 87 ALA A C 1
ATOM 696 O O . ALA A 1 87 ? -2.816 -2.731 19.368 1.00 91.69 87 ALA A O 1
ATOM 697 N N . LEU A 1 88 ? -0.855 -3.823 19.387 1.00 92.12 88 LEU A N 1
ATOM 698 C CA . LEU A 1 88 ? -1.189 -4.731 18.290 1.00 92.12 88 LEU A CA 1
ATOM 699 C C . LEU A 1 88 ? -2.411 -5.607 18.624 1.00 92.12 88 LEU A C 1
ATOM 701 O O . LEU A 1 88 ? -3.339 -5.700 17.824 1.00 92.12 88 LEU A O 1
ATOM 705 N N . ASN A 1 89 ? -2.482 -6.159 19.841 1.00 93.25 89 ASN A N 1
ATOM 706 C CA . ASN A 1 89 ? -3.641 -6.940 20.292 1.00 93.25 89 ASN A CA 1
ATOM 707 C C . ASN A 1 89 ? -4.950 -6.129 20.250 1.00 93.25 89 ASN A C 1
ATOM 709 O O . ASN A 1 89 ? -5.994 -6.642 19.830 1.00 93.25 89 ASN A O 1
ATOM 713 N N . ARG A 1 90 ? -4.901 -4.858 20.677 1.00 95.62 90 ARG A N 1
ATOM 714 C CA . ARG A 1 90 ? -6.045 -3.935 20.603 1.00 95.62 90 ARG A CA 1
ATOM 715 C C . ARG A 1 90 ? -6.422 -3.643 19.159 1.00 95.62 90 ARG A C 1
ATOM 717 O O . ARG A 1 90 ? -7.599 -3.729 18.814 1.00 95.62 90 ARG A O 1
ATOM 724 N N . PHE A 1 91 ? -5.438 -3.369 18.309 1.00 95.31 91 PHE A N 1
ATOM 725 C CA . PHE A 1 91 ? -5.651 -3.128 16.887 1.00 95.31 91 PHE A CA 1
ATOM 726 C C . PHE A 1 91 ? -6.339 -4.318 16.199 1.00 95.31 91 PHE A C 1
ATOM 728 O O . PHE A 1 91 ? -7.352 -4.141 15.520 1.00 95.31 91 PHE A O 1
ATOM 735 N N . ASP A 1 92 ? -5.883 -5.543 16.454 1.00 94.75 92 ASP A N 1
ATOM 736 C CA . ASP A 1 92 ? -6.490 -6.756 15.900 1.00 94.75 92 ASP A CA 1
ATOM 737 C C . ASP A 1 92 ? -7.907 -7.010 16.425 1.00 94.75 92 ASP A C 1
ATOM 739 O O . ASP A 1 92 ? -8.768 -7.524 15.704 1.00 94.75 92 ASP A O 1
ATOM 743 N N . ALA A 1 93 ? -8.179 -6.677 17.690 1.00 96.25 93 ALA A N 1
ATOM 744 C CA . ALA A 1 93 ? -9.527 -6.742 18.250 1.00 96.25 93 ALA A CA 1
ATOM 745 C C . ALA A 1 93 ? -10.463 -5.724 17.582 1.00 96.25 93 ALA A C 1
ATOM 747 O O . ALA A 1 93 ? -11.567 -6.081 17.166 1.00 96.25 93 ALA A O 1
ATOM 748 N N . LEU A 1 94 ? -9.995 -4.488 17.394 1.00 97.06 94 LEU A N 1
ATOM 749 C CA . LEU A 1 94 ? -10.740 -3.435 16.710 1.00 97.06 94 LEU A CA 1
ATOM 750 C C . LEU A 1 94 ? -10.996 -3.769 15.233 1.00 97.06 94 LEU A C 1
ATOM 752 O O . LEU A 1 94 ? -12.098 -3.533 14.742 1.00 97.06 94 LEU A O 1
ATOM 756 N N . ARG A 1 95 ? -10.035 -4.375 14.521 1.00 96.62 95 ARG A N 1
ATOM 757 C CA . ARG A 1 95 ? -10.235 -4.826 13.129 1.00 96.62 95 ARG A CA 1
ATOM 758 C C . ARG A 1 95 ? -11.338 -5.872 13.018 1.00 96.62 95 ARG A C 1
ATOM 760 O O . ARG A 1 95 ? -12.148 -5.799 12.089 1.00 96.62 95 ARG A O 1
ATOM 767 N N . ARG A 1 96 ? -11.378 -6.828 13.951 1.00 97.44 96 ARG A N 1
ATOM 768 C CA . ARG A 1 96 ? -12.428 -7.856 14.011 1.00 97.44 96 ARG A CA 1
ATOM 769 C C . ARG A 1 96 ? -13.794 -7.229 14.266 1.00 97.44 96 ARG A C 1
ATOM 771 O O . ARG A 1 96 ? -14.686 -7.397 13.438 1.00 97.44 96 ARG A O 1
ATOM 778 N N . TRP A 1 97 ? -13.908 -6.405 15.309 1.00 97.75 97 TRP A N 1
ATOM 779 C CA . TRP A 1 97 ? -15.141 -5.672 15.615 1.00 97.75 97 TRP A CA 1
ATOM 780 C C . TRP A 1 97 ? -15.627 -4.822 14.427 1.00 97.75 97 TRP A C 1
ATOM 782 O O . TRP A 1 97 ? -16.806 -4.863 14.066 1.00 97.75 97 TRP A O 1
ATOM 792 N N . ARG A 1 98 ? -14.721 -4.091 13.765 1.00 98.06 98 ARG A N 1
ATOM 793 C CA . ARG A 1 98 ? -15.051 -3.262 12.598 1.00 98.06 98 ARG A CA 1
ATOM 794 C C . ARG A 1 98 ? -15.599 -4.104 11.450 1.00 98.06 98 ARG A C 1
ATOM 796 O O . ARG A 1 98 ? -16.573 -3.710 10.820 1.00 98.06 98 ARG A O 1
ATOM 803 N N . THR A 1 99 ? -14.979 -5.251 11.182 1.00 97.75 99 THR A N 1
ATOM 804 C CA . THR A 1 99 ? -15.393 -6.161 10.103 1.00 97.75 99 THR A CA 1
ATOM 805 C C . THR A 1 99 ? -16.793 -6.715 10.361 1.00 97.75 99 THR A C 1
ATOM 807 O O . THR A 1 99 ? -17.632 -6.720 9.462 1.00 97.75 99 THR A O 1
ATOM 810 N N . GLU A 1 100 ? -17.074 -7.128 11.597 1.00 97.69 100 GLU A N 1
ATOM 811 C CA . GLU A 1 100 ? -18.398 -7.603 12.014 1.00 97.69 100 GLU A CA 1
ATOM 812 C C . GLU A 1 100 ? -19.456 -6.496 11.898 1.00 97.69 100 GLU A C 1
ATOM 814 O O . GLU A 1 100 ? -20.521 -6.708 11.315 1.00 97.69 100 GLU A O 1
ATOM 819 N N . THR A 1 101 ? -19.129 -5.290 12.366 1.00 97.56 101 THR A N 1
ATOM 820 C CA . THR A 1 101 ? -20.008 -4.111 12.292 1.00 97.56 101 THR A CA 1
ATOM 821 C C . THR A 1 101 ? -20.303 -3.710 10.846 1.00 97.56 101 THR A C 1
ATOM 823 O O . THR A 1 101 ? -21.451 -3.443 10.491 1.00 97.56 101 THR A O 1
ATOM 826 N N . ALA A 1 102 ? -19.283 -3.693 9.986 1.00 97.31 102 ALA A N 1
ATOM 827 C CA . ALA A 1 102 ? -19.416 -3.359 8.572 1.00 97.31 102 ALA A CA 1
ATOM 828 C C . ALA A 1 102 ? -20.295 -4.375 7.837 1.00 97.31 102 ALA A C 1
ATOM 830 O O . ALA A 1 102 ? -21.221 -3.991 7.121 1.00 97.31 102 ALA A O 1
ATOM 831 N N . ARG A 1 103 ? -20.084 -5.669 8.112 1.00 97.75 103 ARG A N 1
ATOM 832 C CA . ARG A 1 103 ? -20.910 -6.758 7.582 1.00 97.75 103 ARG A CA 1
ATOM 833 C C . ARG A 1 103 ? -22.371 -6.621 8.004 1.00 97.75 103 ARG A C 1
ATOM 835 O O . ARG A 1 103 ? -23.246 -6.756 7.156 1.00 97.75 103 ARG A O 1
ATOM 842 N N . ALA A 1 104 ? -22.639 -6.328 9.277 1.00 97.00 104 ALA A N 1
ATOM 843 C CA . ALA A 1 104 ? -24.001 -6.137 9.778 1.00 97.00 104 ALA A CA 1
ATOM 844 C C . ALA A 1 104 ? -24.713 -4.942 9.119 1.00 97.00 104 ALA A C 1
ATOM 846 O O . ALA A 1 104 ? -25.927 -4.967 8.939 1.00 97.00 104 ALA A O 1
ATOM 847 N N . ARG A 1 105 ? -23.958 -3.908 8.733 1.00 95.50 105 ARG A N 1
ATOM 848 C CA . ARG A 1 105 ? -24.474 -2.712 8.050 1.00 95.50 105 ARG A CA 1
ATOM 849 C C . ARG A 1 105 ? -24.498 -2.824 6.523 1.00 95.50 105 ARG A C 1
ATOM 851 O O . ARG A 1 105 ? -25.045 -1.934 5.881 1.00 95.50 105 ARG A O 1
ATOM 858 N N . GLY A 1 106 ? -23.894 -3.861 5.941 1.00 96.88 106 GLY A N 1
ATOM 859 C CA . GLY A 1 106 ? -23.755 -4.001 4.489 1.00 96.88 106 GLY A CA 1
ATOM 860 C C . GLY A 1 106 ? -22.856 -2.938 3.845 1.00 96.88 106 GLY A C 1
ATOM 861 O O . GLY A 1 106 ? -23.095 -2.555 2.704 1.00 96.88 106 GLY A O 1
ATOM 862 N N . VAL A 1 107 ? -21.850 -2.437 4.570 1.00 97.12 107 VAL A N 1
ATOM 863 C CA . VAL A 1 107 ? -20.910 -1.408 4.085 1.00 97.12 107 VAL A CA 1
ATOM 864 C C . VAL A 1 107 ? -19.470 -1.916 4.112 1.00 97.12 107 VAL A C 1
ATOM 866 O O . VAL A 1 107 ? -19.166 -2.904 4.779 1.00 97.12 107 VAL A O 1
ATOM 869 N N . ASP A 1 108 ? -18.572 -1.223 3.412 1.00 96.94 108 ASP A N 1
ATOM 870 C CA . ASP A 1 108 ? -17.134 -1.485 3.506 1.00 96.94 108 ASP A CA 1
ATOM 871 C C . ASP A 1 108 ? -16.602 -1.159 4.925 1.00 96.94 108 ASP A C 1
ATOM 873 O O . ASP A 1 108 ? -17.047 -0.176 5.531 1.00 96.94 108 ASP A O 1
ATOM 877 N N . PRO A 1 109 ? -15.664 -1.949 5.487 1.00 96.44 109 PRO A N 1
ATOM 878 C CA . PRO A 1 109 ? -15.051 -1.668 6.784 1.00 96.44 109 PRO A CA 1
ATOM 879 C C . PRO A 1 109 ? -14.523 -0.241 6.954 1.00 96.44 109 PRO A C 1
ATOM 881 O O . PRO A 1 109 ? -14.724 0.342 8.022 1.00 96.44 109 PRO A O 1
ATOM 884 N N . ASP A 1 110 ? -13.912 0.352 5.930 1.00 94.19 110 ASP A N 1
ATOM 885 C CA . ASP A 1 110 ? -13.348 1.703 6.024 1.00 94.19 110 ASP A CA 1
ATOM 886 C C . ASP A 1 110 ? -14.430 2.787 6.182 1.00 94.19 110 ASP A C 1
ATOM 888 O O . ASP A 1 110 ? -14.165 3.845 6.759 1.00 94.19 110 ASP A O 1
ATOM 892 N N . ILE A 1 111 ? -15.681 2.505 5.789 1.00 94.25 111 ILE A N 1
ATOM 893 C CA . ILE A 1 111 ? -16.834 3.385 6.053 1.00 94.25 111 ILE A CA 1
ATOM 894 C C . ILE A 1 111 ? -17.172 3.419 7.545 1.00 94.25 111 ILE A C 1
ATOM 896 O O . ILE A 1 111 ? -17.578 4.462 8.065 1.00 94.25 111 ILE A O 1
ATOM 900 N N . VAL A 1 112 ? -16.995 2.298 8.253 1.00 95.75 112 VAL A N 1
ATOM 901 C CA . VAL A 1 112 ? -17.159 2.254 9.710 1.00 95.75 112 VAL A CA 1
ATOM 902 C C . VAL A 1 112 ? -16.044 3.094 10.330 1.00 95.75 112 VAL A C 1
ATOM 904 O O . VAL A 1 112 ? -16.298 4.210 10.789 1.00 95.75 112 VAL A O 1
ATOM 907 N N . LEU A 1 113 ? -14.797 2.635 10.254 1.00 95.19 113 LEU A N 1
ATOM 908 C CA . LEU A 1 113 ? -13.617 3.388 10.686 1.00 95.19 113 LEU A CA 1
ATOM 909 C C . LEU A 1 113 ? -12.430 3.042 9.770 1.00 95.19 113 LEU A C 1
ATOM 911 O O . LEU A 1 113 ? -12.189 1.855 9.558 1.00 95.19 113 LEU A O 1
ATOM 915 N N . PRO A 1 114 ? -11.639 4.006 9.274 1.00 93.62 114 PRO A N 1
ATOM 916 C CA . PRO A 1 114 ? -10.432 3.689 8.517 1.00 93.62 114 PRO A CA 1
ATOM 917 C C . PRO A 1 114 ? -9.355 3.073 9.425 1.00 93.62 114 PRO A C 1
ATOM 919 O O . PRO A 1 114 ? -9.342 3.284 10.642 1.00 93.62 114 PRO A O 1
ATOM 922 N N . ASN A 1 115 ? -8.419 2.324 8.831 1.00 92.50 115 ASN A N 1
ATOM 923 C CA . ASN A 1 115 ? -7.318 1.695 9.575 1.00 92.50 115 ASN A CA 1
ATOM 924 C C . ASN A 1 115 ? -6.497 2.707 10.396 1.00 92.50 115 ASN A C 1
ATOM 926 O O . ASN A 1 115 ? -6.069 2.369 11.495 1.00 92.50 115 ASN A O 1
ATOM 930 N N . SER A 1 116 ? -6.301 3.933 9.897 1.00 91.62 116 SER A N 1
ATOM 931 C CA . SER A 1 116 ? -5.584 4.999 10.612 1.00 91.62 116 SER A CA 1
ATOM 932 C C . SER A 1 116 ? -6.231 5.326 11.958 1.00 91.62 116 SER A C 1
ATOM 934 O O . SER A 1 116 ? -5.546 5.345 12.971 1.00 91.62 116 SER A O 1
ATOM 936 N N . THR A 1 117 ? -7.556 5.478 12.007 1.00 94.00 117 THR A N 1
ATOM 937 C CA . THR A 1 117 ? -8.272 5.734 13.264 1.00 94.00 117 THR A CA 1
ATOM 938 C C . THR A 1 117 ? -8.177 4.542 14.217 1.00 94.00 117 THR A C 1
ATOM 940 O O . THR A 1 117 ? -8.006 4.731 15.418 1.00 94.00 117 THR A O 1
ATOM 943 N N . LEU A 1 118 ? -8.239 3.304 13.706 1.00 94.75 118 LEU A N 1
ATOM 944 C CA . LEU A 1 118 ? -8.051 2.115 14.546 1.00 94.75 118 LEU A CA 1
ATOM 945 C C . LEU A 1 118 ? -6.647 2.057 15.161 1.00 94.75 118 LEU A C 1
ATOM 947 O O . LEU A 1 118 ? -6.516 1.663 16.317 1.00 94.75 118 LEU A O 1
ATOM 951 N N . LEU A 1 119 ? -5.618 2.447 14.403 1.00 92.94 119 LEU A N 1
ATOM 952 C CA . LEU A 1 119 ? -4.240 2.549 14.885 1.00 92.94 119 LEU A CA 1
ATOM 953 C C . LEU A 1 119 ? -4.123 3.592 15.997 1.00 92.94 119 LEU A C 1
ATOM 955 O O . LEU A 1 119 ? -3.612 3.265 17.065 1.00 92.94 119 LEU A O 1
ATOM 959 N N . THR A 1 120 ? -4.658 4.798 15.783 1.00 93.00 120 THR A N 1
ATOM 960 C CA . THR A 1 120 ? -4.673 5.872 16.787 1.00 93.00 120 THR A CA 1
ATOM 961 C C . THR A 1 120 ? -5.356 5.400 18.072 1.00 93.00 120 THR A C 1
ATOM 963 O O . THR A 1 120 ? -4.775 5.472 19.152 1.00 93.00 120 THR A O 1
ATOM 966 N N . ILE A 1 121 ? -6.553 4.812 17.975 1.00 94.75 121 ILE A N 1
ATOM 967 C CA . ILE A 1 121 ? -7.283 4.292 19.144 1.00 94.75 121 ILE A CA 1
ATOM 968 C C . ILE A 1 121 ? -6.488 3.178 19.839 1.00 94.75 121 ILE A C 1
ATOM 970 O O . ILE A 1 121 ? -6.399 3.150 21.066 1.00 94.75 121 ILE A O 1
ATOM 974 N N . ALA A 1 122 ? -5.889 2.259 19.078 1.00 94.19 122 ALA A N 1
ATOM 975 C CA . ALA A 1 122 ? -5.084 1.185 19.640 1.00 94.19 122 ALA A CA 1
ATOM 976 C C . ALA A 1 122 ? -3.841 1.715 20.367 1.00 94.19 122 ALA A C 1
ATOM 978 O O . ALA A 1 122 ? -3.496 1.178 21.416 1.00 94.19 122 ALA A O 1
ATOM 979 N N . GLN A 1 123 ? -3.191 2.763 19.861 1.00 92.12 123 GLN A N 1
ATOM 980 C CA . GLN A 1 123 ? -2.039 3.399 20.505 1.00 92.12 123 GLN A CA 1
ATOM 981 C C . GLN A 1 123 ? -2.441 4.147 21.779 1.00 92.12 123 GLN A C 1
ATOM 983 O O . GLN A 1 123 ? -1.869 3.886 22.834 1.00 92.12 123 GLN A O 1
ATOM 988 N N . HIS A 1 124 ? -3.457 5.010 21.696 1.00 92.19 124 HIS A N 1
ATOM 989 C CA . HIS A 1 124 ? -3.904 5.843 22.814 1.00 92.19 124 HIS A CA 1
ATOM 990 C C . HIS A 1 124 ? -4.622 5.058 23.919 1.00 92.19 124 HIS A C 1
ATOM 992 O O . HIS A 1 124 ? -4.571 5.466 25.073 1.00 92.19 124 HIS A O 1
ATOM 998 N N . ASN A 1 125 ? -5.257 3.928 23.583 1.00 93.69 125 ASN A N 1
ATOM 999 C CA . ASN A 1 125 ? -6.004 3.077 24.512 1.00 93.69 125 ASN A CA 1
ATOM 1000 C C . ASN A 1 125 ? -7.007 3.852 25.400 1.00 93.69 125 ASN A C 1
ATOM 1002 O O . ASN A 1 125 ? -6.909 3.776 26.627 1.00 93.69 125 ASN A O 1
ATOM 1006 N N . PRO A 1 126 ? -7.962 4.592 24.803 1.00 94.69 126 PRO A N 1
ATOM 1007 C CA . PRO A 1 126 ? -8.918 5.380 25.567 1.00 94.69 126 PRO A CA 1
ATOM 1008 C C . PRO A 1 126 ? -9.779 4.490 26.468 1.00 94.69 126 PRO A C 1
ATOM 1010 O O . PRO A 1 126 ? -10.241 3.417 26.070 1.00 94.69 126 PRO A O 1
ATOM 1013 N N . SER A 1 127 ? -10.010 4.970 27.683 1.00 94.44 127 SER A N 1
ATOM 1014 C CA . SER A 1 127 ? -10.768 4.297 28.738 1.00 94.4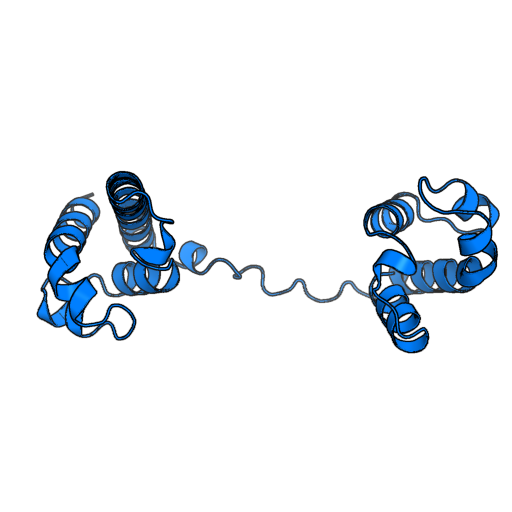4 127 SER A CA 1
ATOM 1015 C C . SER A 1 127 ? -12.154 4.909 28.971 1.00 94.44 127 SER A C 1
ATOM 1017 O O . SER A 1 127 ? -12.980 4.329 29.677 1.00 94.44 127 SER A O 1
ATOM 1019 N N . SER A 1 128 ? -12.442 6.049 28.336 1.00 94.38 128 SER A N 1
ATOM 1020 C CA . SER A 1 128 ? -13.700 6.786 28.460 1.00 94.38 128 SER A CA 1
ATOM 1021 C C . SER A 1 128 ? -14.181 7.342 27.114 1.00 94.38 128 SER A C 1
ATOM 1023 O O . SER A 1 128 ? -13.422 7.440 26.147 1.00 94.38 128 SER A O 1
ATOM 1025 N N . LEU A 1 129 ? -15.467 7.711 27.034 1.00 93.19 129 LEU A N 1
ATOM 1026 C CA . LEU A 1 129 ? -16.022 8.362 25.838 1.00 93.19 129 LEU A CA 1
ATOM 1027 C C . LEU A 1 129 ? -15.405 9.744 25.597 1.00 93.19 129 LEU A C 1
ATOM 1029 O O . LEU A 1 129 ? -15.293 10.153 24.448 1.00 93.19 129 LEU A O 1
ATOM 1033 N N . GLU A 1 130 ? -14.990 10.435 26.658 1.00 92.69 130 GLU A N 1
ATOM 1034 C CA . GLU A 1 130 ? -14.314 11.731 26.575 1.00 92.69 130 GLU A CA 1
ATOM 1035 C C . GLU A 1 130 ? -12.928 11.590 25.931 1.00 92.69 130 GLU A C 1
ATOM 1037 O O . GLU A 1 130 ? -12.621 12.285 24.964 1.00 92.69 130 GLU A O 1
ATOM 1042 N N . GLU A 1 131 ? -12.130 10.618 26.381 1.00 92.88 131 GLU A N 1
ATOM 1043 C CA . GLU A 1 131 ? -10.831 10.309 25.769 1.00 92.88 131 GLU A CA 1
ATOM 1044 C C . GLU A 1 131 ? -10.980 9.851 24.316 1.00 92.88 131 GLU A C 1
ATOM 1046 O O . GLU A 1 131 ? -10.168 10.196 23.459 1.00 92.88 131 GLU A O 1
ATOM 1051 N N . LEU A 1 132 ? -12.039 9.097 24.011 1.00 93.00 132 LEU A N 1
ATOM 1052 C CA . LEU A 1 132 ? -12.322 8.675 22.645 1.00 93.00 132 LEU A CA 1
ATOM 1053 C C . LEU A 1 132 ? -12.774 9.850 21.758 1.00 93.00 132 LEU A C 1
ATOM 1055 O O . LEU A 1 132 ? -12.424 9.893 20.581 1.00 93.00 132 LEU A O 1
ATOM 1059 N N . ALA A 1 133 ? -13.514 10.817 22.309 1.00 91.62 133 ALA A N 1
ATOM 1060 C CA . ALA A 1 133 ? -13.910 12.039 21.611 1.00 91.62 133 ALA A CA 1
ATOM 1061 C C . ALA A 1 133 ? -12.716 12.947 21.283 1.00 91.62 133 ALA A C 1
ATOM 1063 O O . ALA A 1 133 ? -12.783 13.714 20.323 1.00 91.62 133 ALA A O 1
ATOM 1064 N N . ALA A 1 134 ? -11.620 12.836 22.039 1.00 91.00 134 ALA A N 1
ATOM 1065 C CA . ALA A 1 134 ? -10.380 13.553 21.765 1.00 91.00 134 ALA A CA 1
ATOM 1066 C C . ALA A 1 134 ? -9.633 13.033 20.521 1.00 91.00 134 ALA A C 1
ATOM 1068 O O . ALA A 1 134 ? -8.702 13.698 20.076 1.00 91.00 134 ALA A O 1
ATOM 1069 N N . VAL A 1 135 ? -10.033 11.887 19.944 1.00 90.62 135 VAL A N 1
ATOM 1070 C CA . VAL A 1 135 ? -9.494 11.353 18.680 1.00 90.62 135 VAL A CA 1
ATOM 1071 C C . VAL A 1 135 ? -10.121 12.113 17.499 1.00 90.62 135 VAL A C 1
ATOM 1073 O O . VAL A 1 135 ? -11.284 11.851 17.159 1.00 90.62 135 VAL A O 1
ATOM 1076 N N . PRO A 1 136 ? -9.394 13.040 16.840 1.00 82.38 136 PRO A N 1
ATOM 1077 C CA . PRO A 1 136 ? -9.993 13.959 15.870 1.00 82.38 136 PRO A CA 1
ATOM 1078 C C . PRO A 1 136 ? -10.621 13.252 14.662 1.00 82.38 136 PRO A C 1
ATOM 1080 O O . PRO A 1 136 ? -11.601 13.732 14.096 1.00 82.38 136 PRO A O 1
ATOM 1083 N N . GLU A 1 137 ? -10.084 12.094 14.270 1.00 87.50 137 GLU A N 1
ATOM 1084 C CA . GLU A 1 137 ? -10.501 11.349 13.081 1.00 87.50 137 GLU A CA 1
ATOM 1085 C C . GLU A 1 137 ? -11.810 10.567 13.268 1.00 87.50 137 GLU A C 1
ATOM 1087 O O . GLU A 1 137 ? -12.386 10.094 12.284 1.00 87.50 137 GLU A O 1
ATOM 1092 N N . LEU A 1 138 ? -12.282 10.393 14.508 1.00 88.44 138 LEU A N 1
ATOM 1093 C CA . LEU A 1 138 ? -13.507 9.644 14.781 1.00 88.44 138 LEU A CA 1
ATOM 1094 C C . LEU A 1 138 ? -14.750 10.503 14.503 1.00 88.44 138 LEU A C 1
ATOM 1096 O O . LEU A 1 138 ? -15.667 10.062 13.810 1.00 88.44 138 LEU A O 1
ATOM 1100 N N . GLY A 1 139 ? -14.745 11.752 14.976 1.00 88.88 139 GLY A N 1
ATOM 1101 C CA . GLY A 1 139 ? -15.869 12.681 14.860 1.00 88.88 139 GLY A CA 1
ATOM 1102 C C . GLY A 1 139 ? -17.067 12.314 15.748 1.00 88.88 139 GLY A C 1
ATOM 1103 O O . GLY A 1 139 ? -17.287 11.154 16.093 1.00 88.88 139 GLY A O 1
ATOM 1104 N N . ALA A 1 140 ? -17.883 13.317 16.094 1.00 90.06 140 ALA A N 1
ATOM 1105 C CA . ALA A 1 140 ? -18.946 13.198 17.101 1.00 90.06 140 ALA A CA 1
ATOM 1106 C C . ALA A 1 140 ? -19.921 12.038 16.839 1.00 90.06 140 ALA A C 1
ATOM 1108 O O . ALA A 1 140 ? -20.154 11.213 17.718 1.00 90.06 140 ALA A O 1
ATOM 1109 N N . TRP A 1 141 ? -20.414 11.904 15.602 1.00 93.19 141 TRP A N 1
ATOM 1110 C CA . TRP A 1 141 ? -21.381 10.857 15.266 1.00 93.19 141 TRP A CA 1
ATOM 1111 C C . TRP A 1 141 ? -20.819 9.446 15.485 1.00 93.19 141 TRP A C 1
ATOM 1113 O O . TRP A 1 141 ? -21.505 8.591 16.042 1.00 93.19 141 TRP A O 1
ATOM 1123 N N . LYS A 1 142 ? -19.569 9.170 15.084 1.00 92.88 142 LYS A N 1
ATOM 1124 C CA . LYS A 1 142 ? -18.980 7.836 15.292 1.00 92.88 142 LYS A CA 1
ATOM 1125 C C . LYS A 1 142 ? -18.637 7.608 16.760 1.00 92.88 142 LYS A C 1
ATOM 1127 O O . LYS A 1 142 ? -18.781 6.482 17.223 1.00 92.88 142 LYS A O 1
ATOM 1132 N N . THR A 1 143 ? -18.241 8.643 17.498 1.00 93.31 143 THR A N 1
ATOM 1133 C CA . THR A 1 143 ? -18.043 8.545 18.950 1.00 93.31 143 THR A CA 1
ATOM 1134 C C . THR A 1 143 ? -19.341 8.161 19.655 1.00 93.31 143 THR A C 1
ATOM 1136 O O . THR A 1 143 ? -19.347 7.230 20.454 1.00 93.31 143 THR A O 1
ATOM 1139 N N . GLU A 1 144 ? -20.459 8.796 19.308 1.00 93.69 144 GLU A N 1
ATOM 1140 C CA . GLU A 1 144 ? -21.772 8.483 19.881 1.00 93.69 144 GLU A CA 1
ATOM 1141 C C . GLU A 1 144 ? -22.257 7.076 19.499 1.00 93.69 144 GLU A C 1
ATOM 1143 O O . GLU A 1 144 ? -22.718 6.320 20.352 1.00 93.69 144 GLU A O 1
ATOM 1148 N N . ASN A 1 145 ? -22.123 6.691 18.224 1.00 94.31 145 ASN A N 1
ATOM 1149 C CA . ASN A 1 145 ? -22.695 5.440 17.711 1.00 94.31 145 ASN A CA 1
ATOM 1150 C C . ASN A 1 145 ? -21.804 4.210 17.944 1.00 94.31 145 ASN A C 1
ATOM 1152 O O . ASN A 1 145 ? -22.313 3.103 18.129 1.00 94.31 145 ASN A O 1
ATOM 1156 N N . TYR A 1 146 ? -20.480 4.376 17.920 1.00 96.25 146 TYR A N 1
ATOM 1157 C CA . TYR A 1 146 ? -19.514 3.279 18.045 1.00 96.25 146 TYR A CA 1
ATOM 1158 C C . TYR A 1 146 ? -18.699 3.319 19.327 1.00 96.25 146 TYR A C 1
ATOM 1160 O O . TYR A 1 146 ? -18.139 2.289 19.704 1.00 96.25 146 TYR A O 1
ATOM 1168 N N . GLY A 1 147 ? -18.645 4.453 20.025 1.00 95.62 147 GLY A N 1
ATOM 1169 C CA . GLY A 1 147 ? -17.792 4.620 21.196 1.00 95.62 147 GLY A CA 1
ATOM 1170 C C . GLY A 1 147 ? -17.977 3.551 22.270 1.00 95.62 147 GLY A C 1
ATOM 1171 O O . GLY A 1 147 ? -16.985 2.925 22.649 1.00 95.62 147 GLY A O 1
ATOM 1172 N N . PRO A 1 148 ? -19.213 3.225 22.696 1.00 96.31 148 PRO A N 1
ATOM 1173 C CA . PRO A 1 148 ? -19.432 2.166 23.681 1.00 96.31 148 PRO A CA 1
ATOM 1174 C C . PRO A 1 148 ? -18.886 0.797 23.240 1.00 96.31 148 PRO A C 1
ATOM 1176 O O . PRO A 1 148 ? -18.334 0.047 24.044 1.00 96.31 148 PRO A O 1
ATOM 1179 N N . GLN A 1 149 ? -18.998 0.471 21.948 1.00 97.19 149 GLN A N 1
ATOM 1180 C CA . GLN A 1 149 ? -18.536 -0.802 21.387 1.00 97.19 149 GLN A CA 1
ATOM 1181 C C . GLN A 1 149 ? -17.008 -0.843 21.251 1.00 97.19 149 GLN A C 1
ATOM 1183 O O . GLN A 1 149 ? -16.385 -1.875 21.516 1.00 97.19 149 GLN A O 1
ATOM 1188 N N . ILE A 1 150 ? -16.402 0.288 20.881 1.00 96.44 150 ILE A N 1
ATOM 1189 C CA . ILE A 1 150 ? -14.950 0.471 20.814 1.00 96.44 150 ILE A CA 1
ATOM 1190 C C . ILE A 1 150 ? -14.347 0.290 22.209 1.00 96.44 150 ILE A C 1
ATOM 1192 O O . ILE A 1 150 ? -13.465 -0.551 22.379 1.00 96.44 150 ILE A O 1
ATOM 1196 N N . LEU A 1 151 ? -14.867 0.991 23.222 1.00 96.62 151 LEU A N 1
ATOM 1197 C CA . LEU A 1 151 ? -14.392 0.883 24.606 1.00 96.62 151 LEU A CA 1
ATOM 1198 C C . LEU A 1 151 ? -14.525 -0.550 25.136 1.00 96.62 151 LEU A C 1
ATOM 1200 O O . LEU A 1 151 ? -13.573 -1.103 25.684 1.00 96.62 151 LEU A O 1
ATOM 1204 N N . ALA A 1 152 ? -15.663 -1.207 24.890 1.00 96.25 152 ALA A N 1
ATOM 1205 C CA . ALA A 1 152 ? -15.847 -2.608 25.264 1.00 96.25 152 ALA A CA 1
ATOM 1206 C C . ALA A 1 152 ? -14.836 -3.544 24.573 1.00 96.25 152 ALA A C 1
ATOM 1208 O O . ALA A 1 152 ? -14.394 -4.532 25.165 1.00 96.25 152 ALA A O 1
ATOM 1209 N N . THR A 1 153 ? -14.455 -3.245 23.329 1.00 96.56 153 THR A N 1
ATOM 1210 C CA . THR A 1 153 ? -13.443 -4.005 22.581 1.00 96.56 153 THR A CA 1
ATOM 1211 C C . THR A 1 153 ? -12.045 -3.800 23.164 1.00 96.56 153 THR A C 1
ATOM 1213 O O . THR A 1 153 ? -11.309 -4.775 23.328 1.00 96.56 153 THR A O 1
ATOM 1216 N N . LEU A 1 154 ? -11.698 -2.566 23.542 1.00 95.00 154 LEU A N 1
ATOM 1217 C CA . LEU A 1 154 ? -10.418 -2.228 24.172 1.00 95.00 154 LEU A CA 1
ATOM 1218 C C . LEU A 1 154 ? -10.255 -2.910 25.532 1.00 95.00 154 LEU A C 1
ATOM 1220 O O . LEU A 1 154 ? -9.230 -3.547 25.770 1.00 95.00 154 LEU A O 1
ATOM 1224 N N . VAL A 1 155 ? -11.289 -2.875 26.380 1.00 92.94 155 VAL A N 1
ATOM 1225 C CA . VAL A 1 155 ? -11.286 -3.556 27.685 1.00 92.94 155 VAL A CA 1
ATOM 1226 C C . VAL A 1 155 ? -11.043 -5.058 27.514 1.00 92.94 155 VAL A C 1
ATOM 1228 O O . VAL A 1 155 ? -10.184 -5.628 28.179 1.00 92.94 155 VAL A O 1
ATOM 1231 N N . LYS A 1 156 ? -11.730 -5.712 26.568 1.00 89.88 156 LYS A N 1
ATOM 1232 C CA . LYS A 1 156 ? -11.532 -7.149 26.295 1.00 89.88 156 LYS A CA 1
ATOM 1233 C C . LYS A 1 156 ? -10.126 -7.479 25.788 1.00 89.88 156 LYS A C 1
ATOM 1235 O O . LYS A 1 156 ? -9.634 -8.577 26.046 1.00 89.88 156 LYS A O 1
ATOM 1240 N N . ALA A 1 157 ? -9.509 -6.569 25.040 1.00 87.00 157 ALA A N 1
ATOM 1241 C CA . ALA A 1 157 ? -8.180 -6.758 24.471 1.00 87.00 157 ALA A CA 1
ATOM 1242 C C . ALA A 1 157 ? -7.044 -6.454 25.465 1.00 87.00 157 ALA A C 1
ATOM 1244 O O . ALA A 1 157 ? -5.980 -7.050 25.338 1.00 87.00 157 ALA A O 1
ATOM 1245 N N . GLY A 1 158 ? -7.264 -5.567 26.443 1.00 71.25 158 GLY A N 1
ATOM 1246 C CA . GLY A 1 158 ? -6.281 -5.195 27.471 1.00 71.25 158 GLY A CA 1
ATOM 1247 C C . GLY A 1 158 ? -6.170 -6.161 28.657 1.00 71.25 158 GLY A C 1
ATOM 1248 O O . GLY A 1 158 ? -5.217 -6.074 29.420 1.00 71.25 158 GLY A O 1
ATOM 1249 N N . VAL A 1 159 ? -7.116 -7.093 28.812 1.00 58.56 159 VAL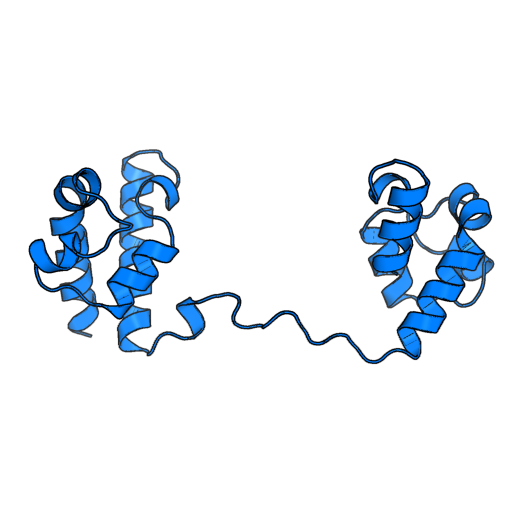 A N 1
ATOM 1250 C CA . VAL A 1 159 ? -7.129 -8.106 29.891 1.00 58.56 159 VAL A CA 1
ATOM 1251 C C . VAL A 1 159 ? -6.310 -9.365 29.520 1.00 58.56 159 VAL A C 1
ATOM 1253 O O . VAL A 1 159 ? -6.308 -10.344 30.263 1.00 58.56 159 VAL A O 1
ATOM 1256 N N . ARG A 1 160 ? -5.615 -9.373 28.372 1.00 42.50 160 ARG A N 1
ATOM 1257 C CA . ARG A 1 160 ? -4.883 -10.536 27.840 1.00 42.50 160 ARG A CA 1
ATOM 1258 C C . ARG A 1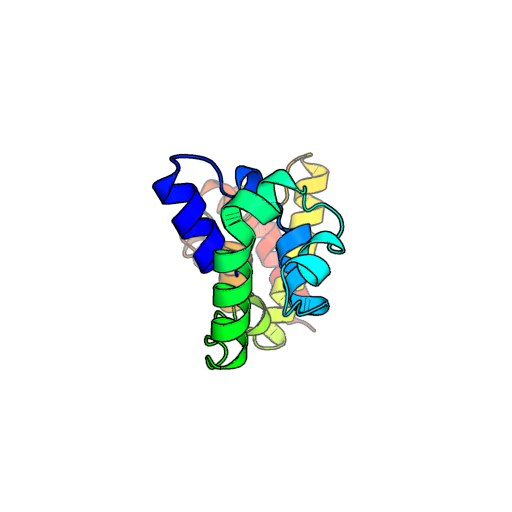 160 ? -3.381 -10.326 27.735 1.00 42.50 160 ARG A C 1
ATOM 1260 O O . ARG A 1 160 ? -2.975 -9.254 27.238 1.00 42.50 160 ARG A O 1
#

Radius of gyration: 25.03 Å; chains: 1; bounding box: 50×28×64 Å

pLDDT: mean 91.38, std 10.15, range [42.5, 98.06]

Sequence (160 aa):
LWQWREETARSADRPPFKVVNDSVLVAMTQEQPQTLDALRLIQGLSDLQVRRYGNAMLRALDIGRTRPLPPLPNGDSRPDHMLEKPALNRFDALRRWRTETARARGVDPDIVLPNSTLLTIAQHNPSSLEELAAVPELGAWKTENYGPQILATLVKAGVR

Secondary structure (DSSP, 8-state):
-HHHHHHHHHHTTS-GGGT--HHHHHHHHHH---SHHHHHTSTT--HHHHHHHHHHHHHHHHHHHHSPPPPPS-TT--GGGGS-HHHHHHHHHHHHHHHHHHHHHTS-HHHH--HHHHHHHHHH---SHHHHHT-TTTHHHHHHHHHHHHHHHHHHHHT-